Protein AF-A0A0C2MMX5-F1 (afdb_monomer)

Secondary structure (DSSP, 8-state):
----PPP------S-TT-HHHHHHHHHHTT--HHHHHHHHHHHHHHHHHHHHHTTT-SEEEESS--SS-EEEEEEEE-TTT-PEEEEEEEE-TT-HHHHHHHHHHHHHHS------TT----S-------

Organism: Thelohanellus kitauei (NCBI:txid669202)

Nearest PDB structures (foldseek):
  1xr0-assembly1_B  TM=3.121E-01  e=3.404E-01  Homo sapiens
  2o0y-assembly2_D  TM=3.333E-01  e=4.638E+00  Rhodococcus sp. (in: high G+C Gram-positive bacteria)

Foldseek 3Di:
DDDDDPPDPDDPDPDPPDPVVVVVVVVVVPDDPVNVVVVVVVLVVVVVVVVVVCVVDFKDWDPDDDPADKDWAFQEADPPPRHTDTIIMGGPPPCVVVVVVVSVVSCVVRPYPDDDPPDDDPDDDPPPPD

Solvent-accessible surface area (backbone atoms only — not comparable to full-atom values): 8467 Å² total; per-residue (Å²): 135,84,81,82,75,76,82,78,83,81,76,90,69,95,65,93,76,52,65,68,60,53,50,53,50,56,58,58,68,69,65,47,72,72,56,52,52,50,50,52,52,51,50,56,51,52,50,56,50,50,60,55,49,55,73,81,43,72,65,47,82,44,92,80,90,76,101,48,69,68,49,72,44,67,59,41,59,42,90,86,76,66,45,79,39,64,48,33,33,34,30,56,88,94,34,60,68,60,48,50,56,53,48,53,52,50,41,68,76,28,61,80,86,75,77,62,95,87,67,75,84,87,74,79,80,83,78,82,84,123

Sequence (130 aa):
MQKGKLPMMTFKLANKNDINLKLILAVGSTVTEAELDNVNRQRNRAMKIMDNIFKEVDIFLLLMYLEYHPLAINIGFDKSSNLPIALQMMSKWWSEDLLLSVAYQIEKMFPLTSTPNDYQRVLEPQTSSG

pLDDT: mean 76.37, std 15.21, range [32.81, 91.19]

InterPro domains:
  IPR036928 Amidase signature (AS) superfamily [G3DSA:3.90.1300.10] (8-127)
  IPR036928 Amidase signature (AS) superfamily [SSF75304] (21-116)

Mean predicted aligned error: 12.36 Å

Radius of gyration: 22.6 Å; Cα contacts (8 Å, |Δi|>4): 93; chains: 1; bounding box: 45×48×61 Å

Structure (mmCIF, N/CA/C/O backbone):
data_AF-A0A0C2MMX5-F1
#
_entry.id   AF-A0A0C2MMX5-F1
#
loop_
_atom_site.group_PDB
_atom_site.id
_atom_site.type_symbol
_atom_site.label_atom_id
_atom_site.label_alt_id
_atom_site.label_comp_id
_atom_site.label_asym_id
_atom_site.label_entity_id
_atom_site.label_seq_id
_atom_site.pdbx_PDB_ins_code
_atom_site.Cartn_x
_atom_site.Cartn_y
_atom_site.Cartn_z
_atom_site.occupancy
_atom_site.B_iso_or_equiv
_atom_site.auth_seq_id
_atom_site.auth_comp_id
_atom_site.auth_asym_id
_atom_site.auth_atom_id
_atom_site.pdbx_PDB_model_num
ATOM 1 N N . MET A 1 1 ? -18.435 11.710 41.854 1.00 39.25 1 MET A N 1
ATOM 2 C CA . MET A 1 1 ? -18.224 10.863 40.659 1.00 39.25 1 MET A CA 1
ATOM 3 C C . MET A 1 1 ? -16.733 10.811 40.375 1.00 39.25 1 MET A C 1
ATOM 5 O O . MET A 1 1 ? -16.145 11.844 40.081 1.00 39.25 1 MET A O 1
ATOM 9 N N . GLN A 1 2 ? -16.104 9.654 40.587 1.00 32.81 2 GLN A N 1
ATOM 10 C CA . GLN A 1 2 ? -14.674 9.455 40.339 1.00 32.81 2 GLN A CA 1
ATOM 11 C C . GLN A 1 2 ? -14.434 9.413 38.823 1.00 32.81 2 GLN A C 1
ATOM 13 O O . GLN A 1 2 ? -15.080 8.638 38.123 1.00 32.81 2 GLN A O 1
ATOM 18 N N . LYS A 1 3 ? -13.545 10.276 38.317 1.00 40.69 3 LYS A N 1
ATOM 19 C CA . LYS A 1 3 ? -13.097 10.264 36.918 1.00 40.69 3 LYS A CA 1
ATOM 20 C C . LYS A 1 3 ? -12.310 8.972 36.685 1.00 40.69 3 LYS A C 1
ATOM 22 O O . LYS A 1 3 ? -11.227 8.813 37.245 1.00 40.69 3 LYS A O 1
ATOM 27 N N . GLY A 1 4 ? -12.879 8.048 35.914 1.00 38.75 4 GLY A N 1
ATOM 28 C CA . GLY A 1 4 ? -12.202 6.828 35.491 1.00 38.75 4 GLY A CA 1
ATOM 29 C C . GLY A 1 4 ? -10.987 7.196 34.650 1.00 38.75 4 GLY A C 1
ATOM 30 O O . GLY A 1 4 ? -11.123 7.746 33.567 1.00 38.75 4 GLY A O 1
ATOM 31 N N . LYS A 1 5 ? -9.790 6.954 35.182 1.00 45.69 5 LYS A N 1
ATOM 32 C CA . LYS A 1 5 ? -8.533 7.089 34.449 1.00 45.69 5 LYS A CA 1
ATOM 33 C C . LYS A 1 5 ? -8.464 5.921 33.467 1.00 45.69 5 LYS A C 1
ATOM 35 O O . LYS A 1 5 ? -8.470 4.774 33.914 1.00 45.69 5 LYS A O 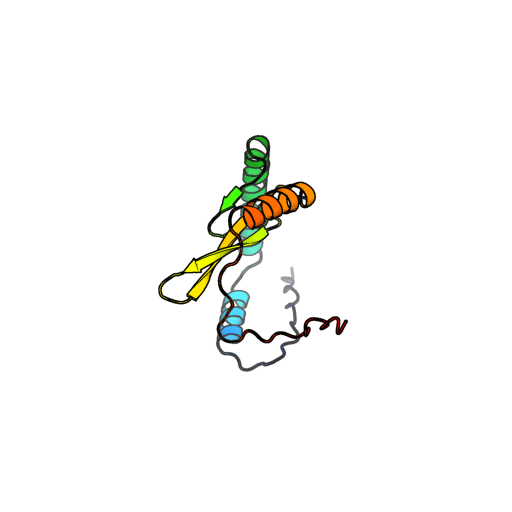1
ATOM 40 N N . LEU A 1 6 ? -8.423 6.202 32.164 1.00 50.38 6 LEU A N 1
ATOM 41 C CA . LEU A 1 6 ? -8.239 5.165 31.148 1.00 50.38 6 LEU A CA 1
ATOM 42 C C . LEU A 1 6 ? -7.016 4.301 31.482 1.00 50.38 6 LEU A C 1
ATOM 44 O O . LEU A 1 6 ? -5.979 4.842 31.892 1.00 50.38 6 LEU A O 1
ATOM 48 N N . PRO A 1 7 ? -7.108 2.971 31.311 1.00 42.62 7 PRO A N 1
ATOM 49 C CA . PRO A 1 7 ? -5.958 2.104 31.472 1.00 42.62 7 PRO A CA 1
ATOM 50 C C . PRO A 1 7 ? -4.909 2.490 30.428 1.00 42.62 7 PRO A C 1
ATOM 52 O O . PRO A 1 7 ? -5.130 2.399 29.222 1.00 42.62 7 PRO A O 1
ATOM 55 N N . MET A 1 8 ? -3.760 2.948 30.917 1.00 44.69 8 MET A N 1
ATOM 56 C CA . MET A 1 8 ? -2.577 3.199 30.106 1.00 44.69 8 MET A CA 1
ATOM 57 C C . MET A 1 8 ? -2.192 1.885 29.417 1.00 44.69 8 MET A C 1
ATOM 59 O O . MET A 1 8 ? -1.864 0.906 30.086 1.00 44.69 8 MET A O 1
ATOM 63 N N . MET A 1 9 ? -2.274 1.847 28.086 1.00 42.97 9 MET A N 1
ATOM 64 C CA . MET A 1 9 ? -1.869 0.687 27.297 1.00 42.97 9 MET A CA 1
ATOM 65 C C . MET A 1 9 ? -0.348 0.523 27.419 1.00 42.97 9 MET A C 1
ATOM 67 O O . MET A 1 9 ? 0.428 1.285 26.844 1.00 42.97 9 MET A O 1
ATOM 71 N N . THR A 1 10 ? 0.090 -0.439 28.231 1.00 41.16 10 THR A N 1
ATOM 72 C CA . THR A 1 10 ? 1.515 -0.683 28.476 1.00 41.16 10 THR A CA 1
ATOM 73 C C . THR A 1 10 ? 2.099 -1.517 27.338 1.00 41.16 10 THR A C 1
ATOM 75 O O . THR A 1 10 ? 2.011 -2.744 27.337 1.00 41.16 10 THR A O 1
ATOM 78 N N . PHE A 1 11 ? 2.719 -0.857 26.362 1.00 50.41 11 PHE A N 1
ATOM 79 C CA . PHE A 1 11 ? 3.497 -1.528 25.322 1.00 50.41 11 PHE A CA 1
ATOM 80 C C . PHE A 1 11 ? 4.791 -2.102 25.926 1.00 50.41 11 PHE A C 1
ATOM 82 O O . PHE A 1 11 ? 5.559 -1.385 26.572 1.00 50.41 11 PHE A O 1
ATOM 89 N N . LYS A 1 12 ? 5.057 -3.401 25.731 1.00 45.47 12 LYS A N 1
ATOM 90 C CA . LYS A 1 12 ? 6.370 -3.991 26.044 1.00 45.47 12 LYS A CA 1
ATOM 91 C C . LYS A 1 12 ? 7.366 -3.539 24.970 1.00 45.47 12 LYS A C 1
ATOM 93 O O . LYS A 1 12 ? 7.293 -3.993 23.836 1.00 45.47 12 LYS A O 1
ATOM 98 N N . LEU A 1 13 ? 8.259 -2.616 25.326 1.00 52.88 13 LEU A N 1
ATOM 99 C CA . LEU A 1 13 ? 9.210 -1.989 24.402 1.00 52.88 13 LEU A CA 1
ATOM 100 C C . LEU A 1 13 ? 10.562 -2.717 24.394 1.00 52.88 13 LEU A C 1
ATOM 102 O O . LEU A 1 13 ? 11.113 -3.008 25.455 1.00 52.88 13 LEU A O 1
ATOM 106 N N . ALA A 1 14 ? 11.109 -2.946 23.196 1.00 57.03 14 ALA A N 1
ATOM 107 C CA . ALA A 1 14 ? 12.405 -3.594 22.970 1.00 57.03 14 ALA A CA 1
ATOM 108 C C . ALA A 1 14 ? 13.618 -2.688 23.279 1.00 57.03 14 ALA A C 1
ATOM 110 O O . ALA A 1 14 ? 14.708 -3.194 23.526 1.00 57.03 14 ALA A O 1
ATOM 111 N N . ASN A 1 15 ? 13.445 -1.360 23.326 1.00 57.12 15 ASN A N 1
ATOM 112 C CA . ASN A 1 15 ? 14.476 -0.435 23.803 1.00 57.12 15 ASN A CA 1
ATOM 113 C C . ASN A 1 15 ? 13.843 0.842 24.378 1.00 57.12 15 ASN A C 1
ATOM 115 O O . ASN A 1 15 ? 13.193 1.613 23.679 1.00 57.12 15 ASN A O 1
ATOM 119 N N . LYS A 1 16 ? 14.020 1.062 25.682 1.00 58.03 16 LYS A N 1
ATOM 120 C CA . LYS A 1 16 ? 13.332 2.111 26.455 1.00 58.03 16 LYS A CA 1
ATOM 121 C C . LYS A 1 16 ? 13.943 3.516 26.277 1.00 58.03 16 LYS A C 1
ATOM 123 O O . LYS A 1 16 ? 13.427 4.477 26.845 1.00 58.03 16 LYS A O 1
ATOM 128 N N . ASN A 1 17 ? 15.044 3.639 25.526 1.00 65.50 17 ASN A N 1
ATOM 129 C CA . ASN A 1 17 ? 15.855 4.861 25.451 1.00 65.50 17 ASN A CA 1
ATOM 130 C C . ASN A 1 17 ? 15.792 5.642 24.135 1.00 65.50 17 ASN A C 1
ATOM 132 O O . ASN A 1 17 ? 16.396 6.711 24.072 1.00 65.50 17 ASN A O 1
ATOM 136 N N . ASP A 1 18 ? 15.040 5.184 23.137 1.00 80.75 18 ASP A N 1
ATOM 137 C CA . ASP A 1 18 ? 14.857 5.939 21.895 1.00 80.75 18 ASP A CA 1
ATOM 138 C C . ASP A 1 18 ? 14.118 7.268 22.159 1.00 80.75 18 ASP A C 1
ATOM 140 O O . ASP A 1 18 ? 13.051 7.305 22.781 1.00 80.75 18 ASP A O 1
ATOM 144 N N . ILE A 1 19 ? 14.714 8.374 21.707 1.00 82.75 19 ILE A N 1
ATOM 145 C CA . ILE A 1 19 ? 14.187 9.736 21.866 1.00 82.75 19 ILE A CA 1
ATOM 146 C C . ILE A 1 19 ? 12.863 9.893 21.109 1.00 82.75 19 ILE A C 1
ATOM 148 O O . ILE A 1 19 ? 11.944 10.537 21.621 1.00 82.75 19 ILE A O 1
ATOM 152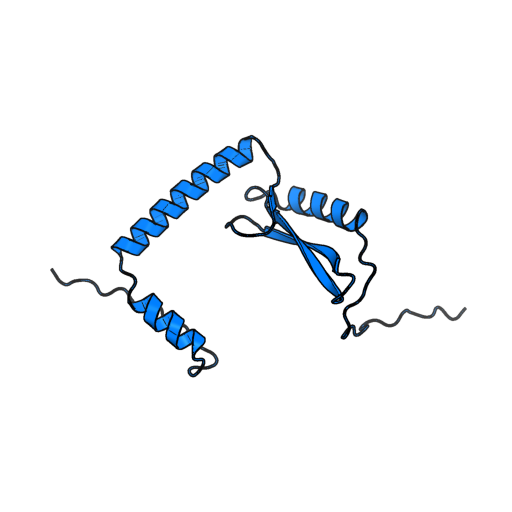 N N . ASN A 1 20 ? 12.722 9.252 19.946 1.00 80.75 20 ASN A N 1
ATOM 153 C CA . ASN A 1 20 ? 11.503 9.323 19.139 1.00 80.75 20 ASN A CA 1
ATOM 154 C C . ASN A 1 20 ? 10.316 8.707 19.884 1.00 80.75 20 ASN A C 1
ATOM 156 O O . ASN A 1 20 ? 9.230 9.283 19.932 1.00 80.75 20 ASN A O 1
ATOM 160 N N . LEU A 1 21 ? 10.544 7.571 20.549 1.00 78.06 21 LEU A N 1
ATOM 161 C CA . LEU A 1 21 ? 9.516 6.905 21.348 1.00 78.06 21 LEU A CA 1
ATOM 162 C C . LEU A 1 21 ? 9.103 7.750 22.554 1.00 78.06 21 LEU A C 1
ATOM 164 O O . LEU A 1 21 ? 7.918 7.832 22.870 1.00 78.06 21 LEU A O 1
ATOM 168 N N . LYS A 1 22 ? 10.056 8.422 23.209 1.00 80.69 22 LYS A N 1
ATOM 169 C CA . LYS A 1 22 ? 9.758 9.326 24.331 1.00 80.69 22 LYS A CA 1
ATOM 170 C C . LYS A 1 22 ? 8.901 10.512 23.892 1.00 80.69 22 LYS A C 1
ATOM 172 O O . LYS A 1 22 ? 7.962 10.862 24.602 1.00 80.69 22 LYS A O 1
ATOM 177 N N . LEU A 1 23 ? 9.187 11.091 22.725 1.00 82.38 23 LEU A N 1
ATOM 178 C CA . LEU A 1 23 ? 8.399 12.188 22.166 1.00 82.38 23 LEU A CA 1
ATOM 179 C C . LEU A 1 23 ? 6.970 11.743 21.829 1.00 82.38 23 LEU A C 1
ATOM 181 O O . LEU A 1 23 ? 6.015 12.397 22.242 1.00 82.38 23 LEU A O 1
ATOM 185 N N . ILE A 1 24 ? 6.816 10.604 21.145 1.00 85.19 24 ILE A N 1
ATOM 186 C CA . ILE A 1 24 ? 5.498 10.058 20.785 1.00 85.19 24 ILE A CA 1
ATOM 187 C C . ILE A 1 24 ? 4.675 9.748 22.037 1.00 85.19 24 ILE A C 1
ATOM 189 O O . ILE A 1 24 ? 3.493 10.073 22.085 1.00 85.19 24 ILE A O 1
ATOM 193 N N . LEU A 1 25 ? 5.286 9.171 23.075 1.00 83.12 25 LEU A N 1
ATOM 194 C CA . LEU A 1 25 ? 4.598 8.896 24.338 1.00 83.12 25 LEU A CA 1
ATOM 195 C C . LEU A 1 25 ? 4.205 10.179 25.077 1.00 83.12 25 LEU A C 1
ATOM 197 O O . LEU A 1 25 ? 3.111 10.242 25.637 1.00 83.12 25 LEU A O 1
ATOM 201 N N . ALA A 1 26 ? 5.062 11.202 25.065 1.00 85.44 26 ALA A N 1
ATOM 202 C CA . ALA A 1 26 ? 4.757 12.488 25.682 1.00 85.44 26 ALA A CA 1
ATOM 203 C C . ALA A 1 26 ? 3.561 13.161 24.993 1.00 85.44 26 ALA A C 1
ATOM 205 O O . ALA A 1 26 ? 2.615 13.553 25.673 1.00 85.44 26 ALA A O 1
ATOM 206 N N . VAL A 1 27 ? 3.549 13.204 23.658 1.00 86.25 27 VAL A N 1
ATOM 207 C CA . VAL A 1 27 ? 2.426 13.747 22.874 1.00 86.25 27 VAL A CA 1
ATOM 208 C C . VAL A 1 27 ? 1.172 12.877 23.014 1.00 86.25 27 VAL A C 1
ATOM 210 O O . VAL A 1 27 ? 0.078 13.389 23.213 1.00 86.25 27 VAL A O 1
ATOM 213 N N . GLY A 1 28 ? 1.303 11.551 22.990 1.00 82.81 28 GLY A N 1
ATOM 214 C CA . GLY A 1 28 ? 0.170 10.641 23.178 1.00 82.81 28 GLY A CA 1
ATOM 215 C C . GLY A 1 28 ? -0.483 10.782 24.556 1.00 82.81 28 GLY A C 1
ATOM 216 O O . GLY A 1 28 ? -1.692 10.615 24.684 1.00 82.81 28 GLY A O 1
ATOM 217 N N . SER A 1 29 ? 0.292 11.149 25.582 1.00 84.00 29 SER A N 1
ATOM 218 C CA . SER A 1 29 ? -0.219 11.342 26.943 1.00 84.00 29 SER A CA 1
ATOM 219 C C . SER A 1 29 ? -1.074 12.602 27.121 1.00 84.00 29 SER A C 1
ATOM 221 O O . SER A 1 29 ? -1.801 12.696 28.110 1.00 84.00 29 SER A O 1
ATOM 223 N N . THR A 1 30 ? -1.015 13.552 26.180 1.00 88.00 30 THR A N 1
ATOM 224 C CA . THR A 1 30 ? -1.847 14.764 26.211 1.00 88.00 30 THR A CA 1
ATOM 225 C C . THR A 1 30 ? -3.208 14.571 25.549 1.00 88.00 30 THR A C 1
ATOM 227 O O . THR A 1 30 ? -4.065 15.436 25.695 1.00 88.00 30 THR A O 1
ATOM 230 N N . VAL A 1 31 ? -3.416 13.462 24.830 1.00 87.38 31 VAL A N 1
ATOM 231 C CA . VAL A 1 31 ? -4.665 13.188 24.110 1.00 87.38 31 VAL A CA 1
ATOM 232 C C . VAL A 1 31 ? -5.782 12.866 25.099 1.00 87.38 31 VAL A C 1
ATOM 234 O O . VAL A 1 31 ? -5.675 11.954 25.921 1.00 87.38 31 VAL A O 1
ATOM 237 N N . THR A 1 32 ? -6.877 13.612 25.002 1.00 88.88 32 THR A N 1
ATOM 238 C CA . THR A 1 32 ? -8.066 13.433 25.841 1.00 88.88 32 THR A CA 1
ATOM 239 C C . THR A 1 32 ? -9.097 12.499 25.197 1.00 88.88 32 THR A C 1
ATOM 241 O O . THR A 1 32 ? -9.136 12.319 23.981 1.00 88.88 32 THR A O 1
ATOM 244 N N . GLU A 1 33 ? -9.999 11.935 26.008 1.00 86.38 33 GLU A N 1
ATOM 245 C CA . GLU A 1 33 ? -11.125 11.111 25.525 1.00 86.38 33 GLU A CA 1
ATOM 246 C C . GLU A 1 33 ? -12.012 11.851 24.513 1.00 86.38 33 GLU A C 1
ATOM 248 O O . GLU A 1 33 ? -12.415 11.285 23.501 1.00 86.38 33 GLU A O 1
ATOM 253 N N . ALA A 1 34 ? -12.277 13.139 24.748 1.00 86.94 34 ALA A N 1
ATOM 254 C CA . ALA A 1 34 ? -13.107 13.947 23.859 1.00 86.94 34 ALA A CA 1
ATOM 255 C C . ALA A 1 34 ? -12.452 14.169 22.483 1.00 86.94 34 ALA A C 1
ATOM 257 O O . ALA A 1 34 ? -13.141 14.206 21.459 1.00 86.94 34 ALA A O 1
ATOM 258 N N . GLU A 1 35 ? -11.124 14.306 22.441 1.00 85.50 35 GLU A N 1
ATOM 259 C CA . GLU A 1 35 ? -10.364 14.389 21.191 1.00 85.50 35 GLU A CA 1
ATOM 260 C C . GLU A 1 35 ? -10.360 13.048 20.461 1.00 85.50 35 GLU A C 1
ATOM 262 O O . GLU A 1 35 ? -10.576 13.020 19.249 1.00 85.50 35 GLU A O 1
ATOM 267 N N . LEU A 1 36 ? -10.215 11.939 21.191 1.00 84.88 36 LEU A N 1
ATOM 268 C CA . LEU A 1 36 ? -10.302 10.599 20.616 1.00 84.88 36 LEU A CA 1
ATOM 269 C C . LEU A 1 36 ? -11.674 10.345 19.969 1.00 84.88 36 LEU A C 1
ATOM 271 O O . LEU A 1 36 ? -11.751 9.854 18.841 1.00 84.88 36 LEU A O 1
ATOM 275 N N . ASP A 1 37 ? -12.761 10.751 20.624 1.00 89.62 37 ASP A N 1
ATOM 276 C CA . ASP A 1 37 ? -14.114 10.671 20.063 1.00 89.62 37 ASP A CA 1
ATOM 277 C C . ASP A 1 37 ? -14.281 11.536 18.808 1.00 89.62 37 ASP A C 1
ATOM 279 O O . ASP A 1 37 ? -14.930 11.127 17.838 1.00 89.62 37 ASP A O 1
ATOM 283 N N . ASN A 1 38 ? -13.685 12.732 18.788 1.00 89.31 38 ASN A N 1
ATOM 284 C CA . ASN A 1 38 ? -13.677 13.587 17.602 1.00 89.31 38 ASN A CA 1
ATOM 285 C C . ASN A 1 38 ? -12.939 12.932 16.432 1.00 89.31 38 ASN A C 1
ATOM 287 O O . ASN A 1 38 ? -13.472 12.920 15.320 1.00 89.31 38 ASN A O 1
ATOM 291 N N . VAL A 1 39 ? -11.769 12.343 16.683 1.00 86.19 39 VAL A N 1
ATOM 292 C CA . VAL A 1 39 ? -10.986 11.617 15.674 1.00 86.19 39 VAL A CA 1
ATOM 293 C C . VAL A 1 39 ? -11.772 10.420 15.140 1.00 86.19 39 VAL A C 1
ATOM 295 O O . VAL A 1 39 ? -11.897 10.256 13.928 1.00 86.19 39 VAL A O 1
ATOM 298 N N . ASN A 1 40 ? -12.412 9.637 16.012 1.00 84.75 40 ASN A N 1
ATOM 299 C CA . ASN A 1 40 ? -13.251 8.511 15.593 1.00 84.75 40 ASN A CA 1
ATOM 300 C C . ASN A 1 40 ? -14.451 8.961 14.748 1.00 84.75 40 ASN A C 1
ATOM 302 O O . ASN A 1 40 ? -14.790 8.328 13.743 1.00 84.75 40 ASN A O 1
ATOM 306 N N . ARG A 1 41 ? -15.082 10.089 15.101 1.00 89.75 41 ARG A N 1
ATOM 307 C CA . ARG A 1 41 ? -16.140 10.692 14.276 1.00 89.75 41 ARG A CA 1
ATOM 308 C C . ARG A 1 41 ? -15.620 11.131 12.909 1.00 89.75 41 ARG A C 1
ATOM 310 O O . ARG A 1 41 ? -16.311 10.904 11.916 1.00 89.75 41 ARG A O 1
ATOM 317 N N . GLN A 1 42 ? -14.437 11.742 12.844 1.00 87.31 42 GLN A N 1
ATOM 318 C CA . GLN A 1 42 ? -13.800 12.129 11.582 1.00 87.31 42 GLN A CA 1
ATOM 319 C C . GLN A 1 42 ? -13.486 10.904 10.720 1.00 87.31 42 GLN A C 1
ATOM 321 O O . GLN A 1 42 ? -13.880 10.880 9.553 1.00 87.31 42 GLN A O 1
ATOM 326 N N . ARG A 1 43 ? -12.904 9.852 11.307 1.00 83.81 43 ARG A N 1
ATOM 327 C CA . ARG A 1 43 ? -12.651 8.572 10.631 1.00 83.81 43 ARG A CA 1
ATOM 328 C C . ARG A 1 43 ? -13.931 8.000 10.027 1.00 83.81 43 ARG A C 1
ATOM 330 O O . ARG A 1 43 ? -13.977 7.701 8.840 1.00 83.81 43 ARG A O 1
ATOM 337 N N . ASN A 1 44 ? -15.009 7.923 10.806 1.00 85.69 44 ASN A N 1
ATOM 338 C CA . ASN A 1 44 ? -16.283 7.378 10.328 1.00 85.69 44 ASN A CA 1
ATOM 339 C C . ASN A 1 44 ? -16.887 8.196 9.173 1.00 85.69 44 ASN A C 1
ATOM 341 O O . ASN A 1 44 ? -17.542 7.633 8.297 1.00 85.69 44 ASN A O 1
ATOM 345 N N . ARG A 1 45 ? -16.690 9.521 9.152 1.00 87.94 45 ARG A N 1
ATOM 346 C CA . ARG A 1 45 ? -17.112 10.369 8.024 1.00 87.94 45 ARG A CA 1
ATOM 347 C C . ARG A 1 45 ? -16.273 10.098 6.779 1.00 87.94 45 ARG A C 1
ATOM 349 O O . ARG A 1 45 ? -16.850 9.933 5.710 1.00 87.94 45 ARG A O 1
ATOM 356 N N . ALA A 1 46 ? -14.952 10.015 6.927 1.00 85.50 46 ALA A N 1
ATOM 35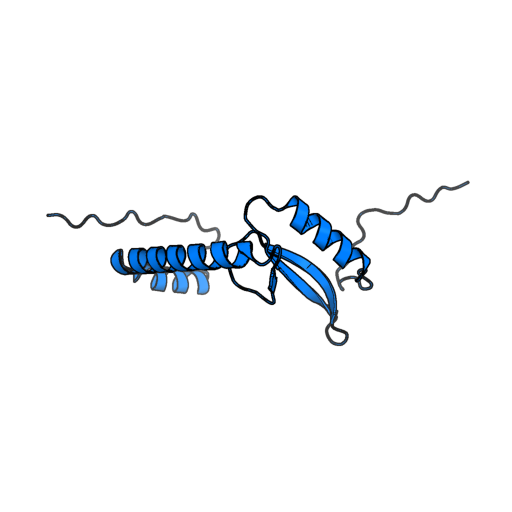7 C CA . ALA A 1 46 ? -14.047 9.696 5.827 1.00 85.50 46 ALA A CA 1
ATOM 358 C C . ALA A 1 46 ? -14.378 8.330 5.209 1.00 85.50 46 ALA A C 1
ATOM 360 O O . ALA A 1 46 ? -14.491 8.224 3.992 1.00 85.50 46 ALA A O 1
ATOM 361 N N . MET A 1 47 ? -14.660 7.319 6.037 1.00 84.06 47 MET A N 1
ATOM 362 C CA . MET A 1 47 ? -15.063 5.992 5.560 1.00 84.06 47 MET A CA 1
ATOM 363 C C . MET A 1 47 ? -16.339 6.033 4.720 1.00 84.06 47 MET A C 1
ATOM 365 O O . MET A 1 47 ? -16.363 5.469 3.633 1.00 84.06 47 MET A O 1
ATOM 369 N N . LYS A 1 48 ? -17.366 6.775 5.154 1.00 87.06 48 LYS A N 1
ATOM 370 C CA . LYS A 1 48 ? -18.602 6.945 4.369 1.00 87.06 48 LYS A CA 1
ATOM 371 C C . LYS A 1 48 ? -18.367 7.628 3.022 1.00 87.06 48 LYS A C 1
ATOM 373 O O . LYS A 1 48 ? -19.056 7.320 2.055 1.00 87.06 48 LYS A O 1
ATOM 378 N N . ILE A 1 49 ? -17.440 8.584 2.968 1.00 86.94 49 ILE A N 1
ATOM 379 C CA . ILE A 1 49 ? -17.062 9.248 1.716 1.00 86.94 49 ILE A CA 1
ATOM 380 C C . ILE A 1 49 ? -16.379 8.238 0.795 1.00 86.94 49 ILE A C 1
ATOM 382 O O . ILE A 1 49 ? -16.774 8.110 -0.358 1.00 86.94 49 ILE A O 1
ATOM 386 N N . MET A 1 50 ? -15.419 7.476 1.316 1.00 82.44 50 MET A N 1
ATOM 387 C CA . MET A 1 50 ? -14.708 6.456 0.546 1.00 82.44 50 MET A CA 1
ATOM 388 C C . MET A 1 50 ? -15.644 5.361 0.023 1.00 82.44 50 MET A C 1
ATOM 390 O O . MET A 1 50 ? -15.564 5.020 -1.153 1.00 82.44 50 MET A O 1
ATOM 394 N N . ASP A 1 51 ? -16.598 4.893 0.833 1.00 85.75 51 ASP A N 1
ATOM 395 C CA . ASP A 1 51 ? -17.636 3.946 0.399 1.00 85.75 51 ASP A CA 1
ATOM 396 C C . ASP A 1 51 ? -18.475 4.483 -0.766 1.00 85.75 51 ASP A C 1
ATOM 398 O O . ASP A 1 51 ? -18.933 3.709 -1.605 1.00 85.75 51 ASP A O 1
ATOM 402 N N . ASN A 1 52 ? -18.712 5.797 -0.820 1.00 87.00 52 ASN A N 1
ATOM 403 C CA . ASN A 1 52 ? -19.411 6.409 -1.945 1.00 87.00 52 ASN A CA 1
ATOM 404 C C . ASN A 1 52 ? -18.532 6.474 -3.190 1.00 87.00 52 ASN A C 1
ATOM 406 O O . ASN A 1 52 ? -19.034 6.199 -4.272 1.00 87.00 52 ASN A O 1
ATOM 410 N N . ILE A 1 53 ? -17.242 6.785 -3.050 1.00 86.38 53 ILE A N 1
ATOM 411 C CA . ILE A 1 53 ? -16.340 6.834 -4.204 1.00 86.38 53 ILE A CA 1
ATOM 412 C C . ILE A 1 53 ? -16.162 5.433 -4.806 1.00 86.38 53 ILE A C 1
ATOM 414 O O . ILE A 1 53 ? -16.248 5.275 -6.019 1.00 86.38 53 ILE A O 1
ATOM 418 N N . PHE A 1 54 ? -16.053 4.393 -3.975 1.00 85.19 54 PHE A N 1
ATOM 419 C CA . PHE A 1 54 ? -15.998 2.999 -4.437 1.00 85.19 54 PHE A CA 1
ATOM 420 C C . PHE A 1 54 ? -17.302 2.478 -5.074 1.00 85.19 54 PHE A C 1
ATOM 422 O O . PHE A 1 54 ? -17.380 1.310 -5.451 1.00 85.19 54 PHE A O 1
ATOM 429 N N . LYS A 1 55 ? -18.359 3.297 -5.177 1.00 87.25 55 LYS A N 1
ATOM 430 C CA . LYS A 1 55 ? -19.512 2.990 -6.044 1.00 87.25 55 LYS A CA 1
ATOM 431 C C . LYS A 1 55 ? -19.268 3.396 -7.496 1.00 87.25 55 LYS A C 1
ATOM 433 O O . LYS A 1 55 ? -19.958 2.889 -8.371 1.00 87.25 55 LYS A O 1
ATOM 438 N N . GLU A 1 56 ? -18.347 4.325 -7.730 1.00 88.75 56 GLU A N 1
ATOM 439 C CA . GLU A 1 56 ? -18.035 4.875 -9.051 1.00 88.75 56 GLU A CA 1
ATOM 440 C C . GLU A 1 56 ? -16.723 4.318 -9.613 1.00 88.75 56 GLU A C 1
ATOM 442 O O . GLU A 1 56 ? -16.600 4.172 -10.827 1.00 88.75 56 GLU A O 1
ATOM 447 N N . VAL A 1 57 ? -15.755 3.994 -8.747 1.00 85.62 57 VAL A N 1
ATOM 448 C CA . VAL A 1 57 ? -14.448 3.444 -9.136 1.00 85.62 57 VAL A CA 1
ATOM 449 C C . VAL A 1 57 ? -14.138 2.148 -8.395 1.00 85.62 57 VAL A C 1
ATOM 451 O O . VAL A 1 57 ? -14.445 2.012 -7.214 1.00 85.62 57 VAL A O 1
ATOM 454 N N . ASP A 1 58 ? -13.466 1.217 -9.070 1.00 80.19 58 ASP A N 1
ATOM 455 C CA . ASP A 1 58 ? -13.085 -0.068 -8.473 1.00 80.19 58 ASP A CA 1
ATOM 456 C C . ASP A 1 58 ? -11.723 -0.015 -7.757 1.00 80.19 58 ASP A C 1
ATOM 458 O O . ASP A 1 58 ? -11.508 -0.697 -6.750 1.00 80.19 58 ASP A O 1
ATOM 462 N N . ILE A 1 59 ? -10.792 0.808 -8.260 1.00 78.69 59 ILE A N 1
ATOM 463 C CA . ILE A 1 59 ? -9.416 0.928 -7.756 1.00 78.69 59 ILE A CA 1
ATOM 464 C C . ILE A 1 59 ? -8.969 2.390 -7.770 1.00 78.69 59 ILE A C 1
ATOM 466 O O . ILE A 1 59 ? -9.163 3.109 -8.750 1.00 78.69 59 ILE A O 1
ATOM 470 N N . PHE A 1 60 ? -8.285 2.800 -6.705 1.00 79.44 60 PHE A N 1
ATOM 471 C CA . PHE A 1 60 ? -7.502 4.028 -6.677 1.00 79.44 60 PHE A CA 1
ATOM 472 C C . PHE A 1 60 ? -6.036 3.751 -6.982 1.00 79.44 60 PHE A C 1
ATOM 474 O O . PHE A 1 60 ? -5.431 2.857 -6.391 1.00 79.44 60 PHE A O 1
ATOM 481 N N . LEU A 1 61 ? -5.450 4.589 -7.833 1.00 76.00 61 LEU A N 1
ATOM 482 C CA . LEU A 1 61 ? -4.006 4.697 -8.007 1.00 76.00 61 LEU A CA 1
ATOM 483 C C . LEU A 1 61 ? -3.547 5.949 -7.265 1.00 76.00 61 LEU A C 1
ATOM 485 O O . LEU A 1 61 ? -3.965 7.058 -7.600 1.00 76.00 61 LEU A O 1
ATOM 489 N N . LEU A 1 62 ? -2.739 5.777 -6.223 1.00 69.25 62 LEU A N 1
ATOM 490 C CA . LEU A 1 62 ? -2.350 6.860 -5.326 1.00 69.25 62 LEU A CA 1
ATOM 491 C C . LEU A 1 62 ? -0.837 6.921 -5.136 1.00 69.25 62 LEU A C 1
ATOM 493 O O . LEU A 1 62 ? -0.135 5.913 -5.098 1.00 69.25 62 LEU A O 1
ATOM 497 N N . LEU A 1 63 ? -0.369 8.147 -4.904 1.00 54.81 63 LEU A N 1
ATOM 498 C CA . LEU A 1 63 ? 0.867 8.437 -4.187 1.00 54.81 63 LEU A CA 1
ATOM 499 C C . LEU A 1 63 ? 0.481 8.807 -2.737 1.00 54.81 63 LEU A C 1
ATOM 501 O O . LEU A 1 63 ? 0.421 9.971 -2.372 1.00 54.81 63 LEU A O 1
ATOM 505 N N . MET A 1 64 ? 0.152 7.768 -1.965 1.00 50.69 64 MET A N 1
ATOM 506 C CA . MET A 1 64 ? -0.041 7.649 -0.506 1.00 50.69 64 MET A CA 1
ATOM 507 C C . MET A 1 64 ? -1.072 8.491 0.294 1.00 50.69 64 MET A C 1
ATOM 509 O O . MET A 1 64 ? -1.131 9.713 0.210 1.00 50.69 64 MET A O 1
ATOM 513 N N . TYR A 1 65 ? -1.743 7.736 1.194 1.00 44.41 65 TYR A N 1
ATOM 514 C CA . TYR A 1 65 ? -2.434 8.005 2.483 1.00 44.41 65 TYR A CA 1
ATOM 515 C C . TYR A 1 65 ? -3.948 7.734 2.466 1.00 44.41 65 TYR A C 1
ATOM 517 O O . TYR A 1 65 ? -4.680 8.612 2.041 1.00 44.41 65 TYR A O 1
ATOM 525 N N . LEU A 1 66 ? -4.403 6.559 2.957 1.00 44.66 66 LEU A N 1
ATOM 526 C CA . LEU A 1 66 ? -5.744 6.255 3.529 1.00 44.66 66 LEU A CA 1
ATOM 527 C C . LEU A 1 66 ? -5.876 4.757 3.946 1.00 44.66 66 LEU A C 1
ATOM 529 O O . LEU A 1 66 ? -5.169 3.902 3.419 1.00 44.66 66 LEU A O 1
ATOM 533 N N . GLU A 1 67 ? -6.766 4.446 4.906 1.00 52.50 67 GLU A N 1
ATOM 534 C CA . GLU A 1 67 ? -7.002 3.110 5.522 1.00 52.50 67 GLU A CA 1
ATOM 535 C C . GLU A 1 67 ? -7.906 2.178 4.675 1.00 52.50 67 GLU A C 1
ATOM 537 O O . GLU A 1 67 ? -9.008 1.810 5.080 1.00 52.50 67 GLU A O 1
ATOM 542 N N . TYR A 1 68 ? -7.442 1.768 3.498 1.00 58.44 68 TYR A N 1
ATOM 543 C CA . TYR A 1 68 ? -7.995 0.638 2.728 1.00 58.44 68 TYR A CA 1
ATOM 544 C C . TYR A 1 68 ? -6.863 -0.323 2.385 1.00 58.44 68 TYR A C 1
ATOM 546 O O . TYR A 1 68 ? -5.722 0.127 2.407 1.00 58.44 68 TYR A O 1
ATOM 554 N N . HIS A 1 69 ? -7.152 -1.602 2.086 1.00 59.00 69 HIS A N 1
ATOM 555 C CA . HIS A 1 69 ? -6.142 -2.623 1.754 1.00 59.00 69 HIS A CA 1
ATOM 556 C C . HIS A 1 69 ? -5.170 -2.095 0.688 1.00 59.00 69 HIS A C 1
ATOM 558 O O . HIS A 1 69 ? -5.522 -2.065 -0.495 1.00 59.00 69 HIS A O 1
ATOM 564 N N . PRO A 1 70 ? -3.969 -1.634 1.086 1.00 74.69 70 PRO A N 1
ATOM 565 C CA . PRO A 1 70 ? -3.086 -0.954 0.172 1.00 74.69 70 PRO A CA 1
ATOM 566 C C . PRO A 1 70 ? -2.068 -1.956 -0.345 1.00 74.69 70 PRO A C 1
ATOM 568 O O . PRO A 1 70 ? -1.358 -2.596 0.431 1.00 74.69 70 PRO A O 1
ATOM 571 N N . LEU A 1 71 ? -1.963 -2.058 -1.661 1.00 80.69 71 LEU A N 1
ATOM 572 C CA . LEU A 1 71 ? -0.903 -2.814 -2.303 1.00 80.69 71 LEU A CA 1
ATOM 573 C C . LEU A 1 71 ? 0.057 -1.831 -2.960 1.00 80.69 71 LEU A C 1
ATOM 575 O O . LEU A 1 71 ? -0.339 -1.068 -3.836 1.00 80.69 71 LEU A O 1
ATOM 579 N N . ALA A 1 72 ? 1.312 -1.838 -2.526 1.00 83.75 72 ALA A N 1
ATOM 580 C CA . ALA A 1 72 ? 2.377 -1.106 -3.193 1.00 83.75 72 ALA A CA 1
ATOM 581 C C . ALA A 1 72 ? 3.147 -2.072 -4.097 1.00 83.75 72 ALA A C 1
ATOM 583 O O . ALA A 1 72 ? 3.718 -3.046 -3.608 1.00 83.75 72 ALA A O 1
ATOM 584 N N . ILE A 1 73 ? 3.157 -1.798 -5.399 1.00 85.62 73 ILE A N 1
ATOM 585 C CA . ILE A 1 73 ? 3.927 -2.556 -6.388 1.00 85.62 73 ILE A CA 1
ATOM 586 C C . ILE A 1 73 ? 5.074 -1.714 -6.925 1.00 85.62 73 ILE A C 1
ATOM 588 O O . ILE A 1 73 ? 4.920 -0.515 -7.149 1.00 85.62 73 ILE A O 1
ATOM 592 N N . ASN A 1 74 ? 6.228 -2.332 -7.146 1.00 83.31 74 ASN A N 1
ATOM 593 C CA . ASN A 1 74 ? 7.361 -1.643 -7.751 1.00 83.31 74 ASN A CA 1
ATOM 594 C C . ASN A 1 74 ? 7.138 -1.516 -9.259 1.00 83.31 74 ASN A C 1
ATOM 596 O O . ASN A 1 74 ? 6.936 -2.515 -9.942 1.00 83.31 74 ASN A O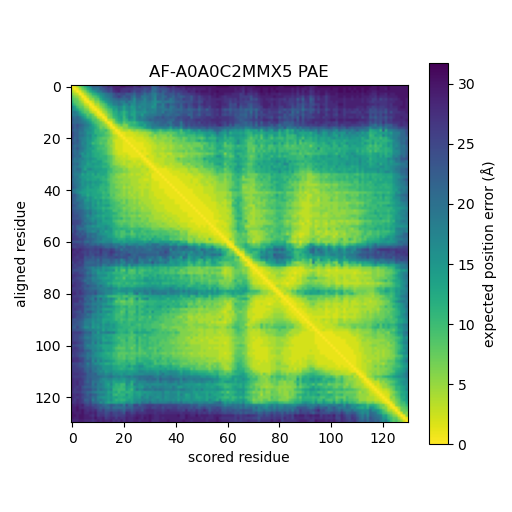 1
ATOM 600 N N . ILE A 1 75 ? 7.202 -0.288 -9.769 1.00 83.88 75 ILE A N 1
ATOM 601 C CA . ILE A 1 75 ? 7.017 0.023 -11.196 1.00 83.88 75 ILE A CA 1
ATOM 602 C C . ILE A 1 75 ? 8.333 0.371 -11.897 1.00 83.88 75 ILE A C 1
ATOM 604 O O . ILE A 1 75 ? 8.367 0.581 -13.107 1.00 83.88 75 ILE A O 1
ATOM 608 N N . GLY A 1 76 ? 9.429 0.455 -11.146 1.00 82.38 76 GLY A N 1
ATOM 609 C CA . GLY A 1 76 ? 10.748 0.704 -11.702 1.00 82.38 76 GLY A CA 1
ATOM 610 C C . GLY A 1 76 ? 11.703 1.298 -10.686 1.00 82.38 76 GLY A C 1
ATOM 611 O O . GLY A 1 76 ? 11.446 1.301 -9.484 1.00 82.38 76 GLY A O 1
ATOM 612 N N . PHE A 1 77 ? 12.811 1.812 -11.199 1.00 83.56 77 PHE A N 1
ATOM 613 C CA . PHE A 1 77 ? 13.848 2.459 -10.414 1.00 83.56 77 PHE A CA 1
ATOM 614 C C . PHE A 1 77 ? 14.129 3.838 -10.988 1.00 83.56 77 PHE A C 1
ATOM 616 O O . PHE A 1 77 ? 14.055 4.049 -12.204 1.00 83.56 77 PHE A O 1
ATOM 623 N N . ASP A 1 78 ? 14.465 4.774 -10.111 1.00 83.12 78 ASP A N 1
ATOM 624 C CA . ASP A 1 78 ? 14.969 6.064 -10.547 1.00 83.12 78 ASP A CA 1
ATOM 625 C C . ASP A 1 78 ? 16.334 5.906 -11.237 1.00 83.12 78 ASP A C 1
ATOM 627 O O . ASP A 1 78 ? 17.217 5.188 -10.764 1.00 83.12 78 ASP A O 1
ATOM 631 N N . LYS A 1 79 ? 16.523 6.625 -12.347 1.00 80.38 79 LYS A N 1
ATOM 632 C CA . LYS A 1 79 ? 17.737 6.545 -13.172 1.00 80.38 79 LYS A CA 1
ATOM 633 C C . LYS A 1 79 ? 18.970 7.109 -12.468 1.00 80.38 79 LYS A C 1
ATOM 635 O O . LYS A 1 79 ? 20.079 6.717 -12.810 1.00 80.38 79 LYS A O 1
ATOM 640 N N . SER A 1 80 ? 18.786 8.055 -11.544 1.00 81.75 80 SER A N 1
ATOM 641 C CA . SER A 1 80 ? 19.898 8.769 -10.907 1.00 81.75 80 SER A CA 1
ATOM 642 C C . SER A 1 80 ? 20.363 8.119 -9.604 1.00 81.75 80 SER A C 1
ATOM 644 O O . SER A 1 80 ? 21.562 8.017 -9.356 1.00 81.75 80 SER A O 1
ATOM 646 N N . SER A 1 81 ? 19.416 7.656 -8.790 1.00 78.75 81 SER A N 1
ATOM 647 C CA . SER A 1 81 ? 19.667 7.152 -7.436 1.00 78.75 81 SER A CA 1
ATOM 648 C C . SER A 1 81 ? 19.526 5.634 -7.301 1.00 78.75 81 SER A C 1
ATOM 650 O O . SER A 1 81 ? 19.866 5.088 -6.254 1.00 78.75 81 SER A O 1
ATOM 652 N N . ASN A 1 82 ? 19.029 4.948 -8.340 1.00 81.31 82 ASN A N 1
ATOM 653 C CA . ASN A 1 82 ? 18.660 3.527 -8.311 1.00 81.31 82 ASN A CA 1
ATOM 654 C C . ASN A 1 82 ? 17.709 3.178 -7.146 1.00 81.31 82 ASN A C 1
ATOM 656 O O . ASN A 1 82 ? 17.717 2.059 -6.635 1.00 81.31 82 ASN A O 1
ATOM 660 N N . LEU A 1 83 ? 16.895 4.140 -6.698 1.00 82.69 83 LEU A N 1
ATOM 661 C CA . LEU A 1 83 ? 15.881 3.913 -5.673 1.00 82.69 83 LEU A CA 1
ATOM 662 C C . LEU A 1 83 ? 14.612 3.329 -6.306 1.00 82.69 83 LEU A C 1
ATOM 664 O O . LEU A 1 83 ? 14.209 3.790 -7.380 1.00 82.69 83 LEU A O 1
ATOM 668 N N . PRO A 1 84 ? 13.970 2.334 -5.667 1.00 82.50 84 PRO A N 1
ATOM 669 C CA . PRO A 1 84 ? 12.743 1.749 -6.182 1.00 82.50 84 PRO A CA 1
ATOM 670 C C . PRO A 1 84 ? 11.603 2.767 -6.126 1.00 82.50 84 PRO A C 1
ATOM 672 O O . PRO A 1 84 ? 11.376 3.429 -5.112 1.00 82.50 84 PRO A O 1
ATOM 675 N N . ILE A 1 85 ? 10.874 2.867 -7.231 1.00 83.00 85 ILE A N 1
ATOM 676 C CA . ILE A 1 85 ? 9.650 3.648 -7.350 1.00 83.00 85 ILE A CA 1
ATOM 677 C C . ILE A 1 85 ? 8.484 2.671 -7.257 1.00 83.00 85 ILE A C 1
ATOM 679 O O . ILE A 1 85 ? 8.360 1.753 -8.073 1.00 83.00 85 ILE A O 1
ATOM 683 N N . ALA A 1 86 ? 7.621 2.895 -6.270 1.00 83.19 86 ALA A N 1
ATOM 684 C CA . ALA A 1 86 ? 6.431 2.093 -6.049 1.00 83.19 86 ALA A CA 1
ATOM 685 C C . ALA A 1 86 ? 5.159 2.871 -6.402 1.00 83.19 86 ALA A C 1
ATOM 687 O O . ALA A 1 86 ? 5.043 4.068 -6.135 1.00 83.19 86 ALA A O 1
ATOM 688 N N . LEU A 1 87 ? 4.194 2.163 -6.977 1.00 84.25 87 LEU A N 1
ATOM 689 C CA . LEU A 1 87 ? 2.827 2.612 -7.174 1.00 84.25 87 LEU A CA 1
ATOM 690 C C . LEU A 1 87 ? 1.958 1.987 -6.088 1.00 84.25 87 LEU A C 1
ATOM 692 O O . LEU A 1 87 ? 1.907 0.762 -5.967 1.00 84.25 87 LEU A O 1
ATOM 696 N N . GLN A 1 88 ? 1.269 2.818 -5.310 1.00 84.69 88 GLN A N 1
ATOM 697 C CA . GLN A 1 88 ? 0.305 2.337 -4.333 1.00 84.69 88 GLN A CA 1
ATOM 698 C C . GLN A 1 88 ? -1.083 2.276 -4.959 1.00 84.69 88 GLN A C 1
ATOM 700 O O . GLN A 1 88 ? -1.560 3.224 -5.582 1.00 84.69 88 GLN A O 1
ATOM 705 N N . MET A 1 89 ? -1.744 1.153 -4.745 1.00 85.69 89 MET A N 1
ATOM 706 C CA . MET A 1 89 ? -3.101 0.902 -5.179 1.00 85.69 89 MET A CA 1
ATOM 707 C C . MET A 1 89 ? -3.970 0.595 -3.972 1.00 85.69 89 MET A C 1
ATOM 709 O O . MET A 1 89 ? -3.509 -0.012 -3.004 1.00 85.69 89 MET A O 1
ATOM 713 N N . MET A 1 90 ? -5.231 1.000 -4.037 1.00 84.62 90 MET A N 1
ATOM 714 C CA . MET A 1 90 ? -6.227 0.658 -3.028 1.00 84.62 90 MET A CA 1
ATOM 715 C C . MET A 1 90 ? -7.497 0.183 -3.711 1.00 84.62 90 MET A C 1
ATOM 717 O O . MET A 1 90 ? -7.985 0.831 -4.637 1.00 84.62 90 MET A O 1
ATOM 721 N N . SER A 1 91 ? -8.043 -0.922 -3.221 1.00 83.00 91 SER A N 1
ATOM 722 C CA . SER A 1 91 ? -9.355 -1.423 -3.617 1.00 83.00 91 SER A CA 1
ATOM 723 C C . SER A 1 91 ? -10.361 -1.254 -2.486 1.00 83.00 91 SER A C 1
ATOM 725 O O . SER A 1 91 ? -10.023 -0.929 -1.341 1.00 83.00 91 SER A O 1
ATOM 727 N N . LYS A 1 92 ? -11.616 -1.559 -2.804 1.00 83.12 92 LYS A N 1
ATOM 728 C CA . LYS A 1 92 ? -12.643 -1.807 -1.801 1.00 83.12 92 LYS A CA 1
ATOM 729 C C . LYS A 1 92 ? -12.246 -2.971 -0.880 1.00 83.12 92 LYS A C 1
ATOM 731 O O . LYS A 1 92 ? -11.437 -3.836 -1.227 1.00 83.12 92 LYS A O 1
ATOM 736 N N . TRP A 1 93 ? -12.834 -2.977 0.311 1.00 79.19 93 TRP A N 1
ATOM 737 C CA . TRP A 1 93 ? -12.721 -4.063 1.279 1.00 79.19 93 TRP A CA 1
ATOM 738 C C . TRP A 1 93 ? -13.235 -5.398 0.695 1.00 79.19 93 TRP A C 1
ATOM 740 O O . TRP A 1 93 ? -14.303 -5.408 0.082 1.00 79.19 93 TRP A O 1
ATOM 750 N N . TRP A 1 94 ? -12.502 -6.501 0.915 1.00 80.38 94 TRP A N 1
ATOM 751 C CA . TRP A 1 94 ? -12.738 -7.839 0.334 1.00 80.38 94 TRP A CA 1
ATOM 752 C C . TRP A 1 94 ? -12.588 -7.945 -1.196 1.00 80.38 94 TRP A C 1
ATOM 754 O O . TRP A 1 94 ? -13.171 -8.838 -1.808 1.00 80.38 94 TRP A O 1
ATOM 764 N N . SER A 1 95 ? -11.865 -7.027 -1.841 1.00 85.12 95 SER A N 1
ATOM 765 C CA . SER A 1 95 ? -11.609 -7.064 -3.294 1.00 85.12 95 SER A CA 1
ATOM 766 C C . SER A 1 95 ? -10.127 -7.272 -3.613 1.00 85.12 95 SER A C 1
ATOM 768 O O . SER A 1 95 ? -9.590 -6.700 -4.565 1.00 85.12 95 SER A O 1
ATOM 770 N N . GLU A 1 96 ? -9.442 -8.064 -2.786 1.00 85.81 96 GLU A N 1
ATOM 771 C CA . GLU A 1 96 ? -8.016 -8.348 -2.940 1.00 85.81 96 GLU A CA 1
ATOM 772 C C . GLU A 1 96 ? -7.719 -9.137 -4.223 1.00 85.81 96 GLU A C 1
ATOM 774 O O . GLU A 1 96 ? -6.655 -8.968 -4.812 1.00 85.81 96 GLU A O 1
ATOM 779 N N . ASP A 1 97 ? -8.656 -9.961 -4.692 1.00 90.31 97 ASP A N 1
ATOM 780 C CA . ASP A 1 97 ? -8.550 -10.704 -5.949 1.00 90.31 97 ASP A CA 1
ATOM 781 C C . ASP A 1 97 ? -8.444 -9.763 -7.158 1.00 90.31 97 ASP A C 1
ATOM 783 O O . ASP A 1 97 ? -7.530 -9.897 -7.980 1.00 90.31 97 ASP A O 1
ATOM 787 N N . LEU A 1 98 ? -9.319 -8.755 -7.224 1.00 87.69 98 LEU A N 1
ATOM 788 C CA . LEU A 1 98 ? -9.273 -7.723 -8.253 1.00 87.69 98 LEU A CA 1
ATOM 789 C C . LEU A 1 98 ? -7.985 -6.902 -8.134 1.00 87.69 98 LEU A C 1
ATOM 791 O O . LEU A 1 98 ? -7.292 -6.705 -9.136 1.00 87.69 98 LEU A O 1
ATOM 795 N N . LEU A 1 99 ? -7.629 -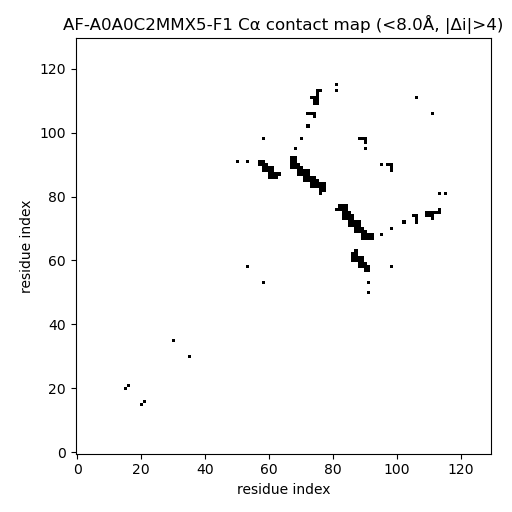6.487 -6.915 1.00 88.69 99 LEU A N 1
ATOM 796 C CA . LEU A 1 99 ? -6.421 -5.706 -6.648 1.00 88.69 99 LEU A CA 1
ATOM 797 C C . LEU A 1 99 ? -5.153 -6.434 -7.121 1.00 88.69 99 LEU A C 1
ATOM 799 O O . LEU A 1 99 ? -4.324 -5.842 -7.813 1.00 88.69 99 LEU A O 1
ATOM 803 N N . LEU A 1 100 ? -5.023 -7.725 -6.801 1.00 90.00 100 LEU A N 1
ATOM 804 C CA . LEU A 1 100 ? -3.894 -8.562 -7.213 1.00 90.00 100 LEU A CA 1
ATOM 805 C C . LEU A 1 100 ? -3.894 -8.831 -8.719 1.00 90.00 100 LEU A C 1
ATOM 807 O O . LEU A 1 100 ? -2.829 -8.843 -9.337 1.00 90.00 100 LEU A O 1
ATOM 811 N N . SER A 1 101 ? -5.066 -9.011 -9.333 1.00 90.94 101 SER A N 1
ATOM 812 C CA . SER A 1 101 ? -5.157 -9.217 -10.782 1.00 90.94 101 SER A CA 1
ATOM 813 C C . SER A 1 101 ? -4.650 -8.001 -11.563 1.00 90.94 101 SER A C 1
ATOM 815 O O . SER A 1 101 ? -3.895 -8.154 -12.52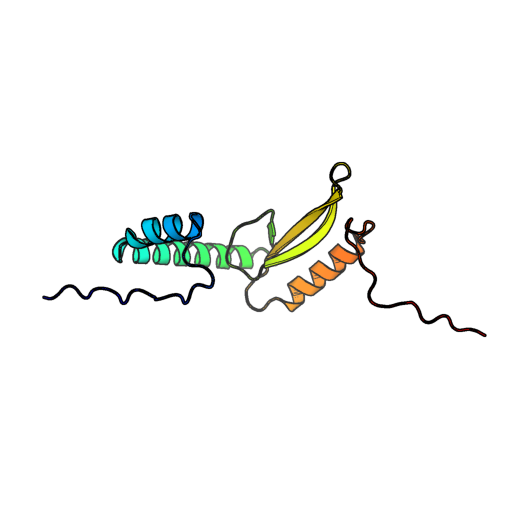4 1.00 90.94 101 SER A O 1
ATOM 817 N N . VAL A 1 102 ? -4.998 -6.792 -11.114 1.00 89.19 102 VAL A N 1
ATOM 818 C CA . VAL A 1 102 ? -4.543 -5.537 -11.722 1.00 89.19 102 VAL A CA 1
ATOM 819 C C . VAL A 1 102 ? -3.065 -5.309 -11.434 1.00 89.19 102 VAL A C 1
ATOM 821 O O . VAL A 1 102 ? -2.319 -4.970 -12.351 1.00 89.19 102 VAL A O 1
ATOM 824 N N . ALA A 1 103 ? -2.620 -5.582 -10.206 1.00 88.88 103 ALA A N 1
ATOM 825 C CA . ALA A 1 103 ? -1.209 -5.514 -9.836 1.00 88.88 103 ALA A CA 1
ATOM 826 C C . ALA A 1 103 ? -0.342 -6.372 -10.759 1.00 88.88 103 ALA A C 1
ATOM 828 O O . ALA A 1 103 ? 0.643 -5.893 -11.313 1.00 88.88 103 ALA A O 1
ATOM 829 N N . TYR A 1 104 ? -0.771 -7.608 -11.001 1.00 91.19 104 TYR A N 1
ATOM 830 C CA . TYR A 1 104 ? -0.088 -8.542 -11.883 1.00 91.19 104 TYR A CA 1
ATOM 831 C C . TYR A 1 104 ? -0.003 -8.044 -13.334 1.00 91.19 104 TYR A C 1
ATOM 833 O O . TYR A 1 104 ? 1.019 -8.226 -13.997 1.00 91.19 104 TYR A O 1
ATOM 841 N N . GLN A 1 105 ? -1.053 -7.395 -13.849 1.00 90.44 105 GLN A N 1
ATOM 842 C CA . GLN A 1 105 ? -0.990 -6.784 -15.182 1.00 90.44 105 GLN A CA 1
ATOM 843 C C . GLN A 1 105 ? -0.011 -5.607 -15.217 1.00 90.44 105 GLN A C 1
ATOM 845 O O . GLN A 1 105 ? 0.743 -5.474 -16.179 1.00 90.44 105 GLN A O 1
ATOM 850 N N . ILE A 1 106 ? 0.033 -4.790 -14.164 1.00 88.44 106 ILE A N 1
ATOM 851 C CA . ILE A 1 106 ? 0.976 -3.669 -14.073 1.00 88.44 106 ILE A CA 1
ATOM 852 C C . ILE A 1 106 ? 2.418 -4.183 -13.984 1.00 88.44 106 ILE A C 1
ATOM 854 O O . ILE A 1 106 ? 3.274 -3.684 -14.708 1.00 88.44 106 ILE A O 1
ATOM 858 N N . GLU A 1 107 ? 2.693 -5.220 -13.192 1.00 87.69 107 GLU A N 1
ATOM 859 C CA . GLU A 1 107 ? 4.025 -5.842 -13.122 1.00 87.69 107 GLU A CA 1
ATOM 860 C C . GLU A 1 107 ? 4.488 -6.384 -14.482 1.00 87.69 107 GLU A C 1
ATOM 862 O O . GLU A 1 107 ? 5.660 -6.267 -14.837 1.00 87.69 107 GLU A O 1
ATOM 867 N N . LYS A 1 108 ? 3.570 -6.931 -15.290 1.00 89.00 108 LYS A N 1
ATOM 868 C CA . LYS A 1 108 ? 3.883 -7.338 -16.670 1.00 89.00 108 LYS A CA 1
ATOM 869 C C . LYS A 1 108 ? 4.215 -6.164 -17.579 1.00 89.00 108 LYS A C 1
ATOM 871 O O . LYS A 1 108 ? 5.068 -6.299 -18.452 1.00 89.00 108 LYS A O 1
ATOM 876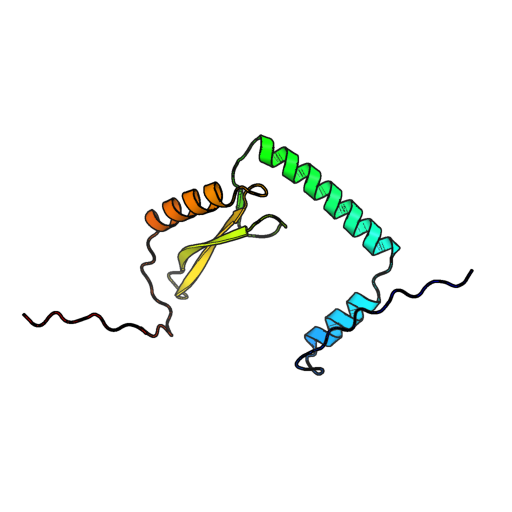 N N . MET A 1 109 ? 3.512 -5.046 -17.417 1.00 88.62 109 MET A N 1
ATOM 877 C CA . MET A 1 109 ? 3.754 -3.832 -18.199 1.00 88.62 109 MET A CA 1
ATOM 878 C C . MET A 1 109 ? 5.067 -3.151 -17.802 1.00 88.62 109 MET A C 1
ATOM 880 O O . MET A 1 109 ? 5.724 -2.555 -18.655 1.00 88.62 109 MET A O 1
ATOM 884 N N . PHE A 1 110 ? 5.461 -3.269 -16.534 1.00 85.75 110 PHE A N 1
ATOM 885 C CA . PHE A 1 110 ? 6.666 -2.671 -15.966 1.00 85.75 110 PHE A CA 1
ATOM 886 C C . PHE A 1 110 ? 7.564 -3.745 -15.336 1.00 85.75 110 PHE A C 1
ATOM 888 O O . PHE A 1 110 ? 7.668 -3.826 -14.110 1.00 85.75 110 PHE A O 1
ATOM 895 N N . PRO A 1 111 ? 8.229 -4.583 -16.154 1.00 81.81 111 PRO A N 1
ATOM 896 C CA . PRO A 1 111 ? 9.124 -5.600 -15.629 1.00 81.81 111 PRO A CA 1
ATOM 897 C C . PRO A 1 111 ? 10.276 -4.951 -14.855 1.00 81.81 111 PRO A C 1
ATOM 899 O O . PRO A 1 111 ? 10.859 -3.955 -15.289 1.00 81.81 111 PRO A O 1
ATOM 902 N N . LEU A 1 112 ? 10.635 -5.543 -13.717 1.00 81.12 112 LEU A N 1
ATOM 903 C CA . LEU A 1 112 ? 11.757 -5.083 -12.904 1.00 81.12 112 LEU A CA 1
ATOM 904 C C . LEU A 1 112 ? 13.072 -5.360 -13.637 1.00 81.12 112 LEU A C 1
ATOM 906 O O . LEU A 1 112 ? 13.503 -6.504 -13.766 1.00 81.12 112 LEU A O 1
ATOM 910 N N . THR A 1 113 ? 13.698 -4.298 -14.139 1.00 75.81 113 THR A N 1
ATOM 911 C CA . THR A 1 113 ? 14.928 -4.373 -14.942 1.00 75.81 113 THR A CA 1
ATOM 912 C C . THR A 1 113 ? 16.208 -4.186 -14.133 1.00 75.81 113 THR A C 1
ATOM 914 O O . THR A 1 113 ? 17.278 -4.544 -14.617 1.00 75.81 113 THR A O 1
ATOM 917 N N . SER A 1 114 ? 16.116 -3.637 -12.920 1.00 75.38 114 SER A N 1
ATOM 918 C CA . SER A 1 114 ? 17.265 -3.363 -12.052 1.00 75.38 114 SER A CA 1
ATOM 919 C C . SER A 1 114 ? 17.200 -4.197 -10.777 1.00 75.38 114 SER A C 1
ATOM 921 O O . SER A 1 114 ? 16.121 -4.506 -10.265 1.00 75.38 114 SER A O 1
ATOM 923 N N . THR A 1 115 ? 18.372 -4.550 -10.259 1.00 77.75 115 THR A N 1
ATOM 924 C CA . THR A 1 115 ? 18.539 -5.198 -8.959 1.00 77.75 115 THR A CA 1
ATOM 925 C C . THR A 1 115 ? 19.091 -4.190 -7.948 1.00 77.75 115 THR A C 1
ATOM 927 O O . THR A 1 115 ? 19.918 -3.353 -8.322 1.00 77.75 115 THR A O 1
ATOM 930 N N . PRO A 1 116 ? 18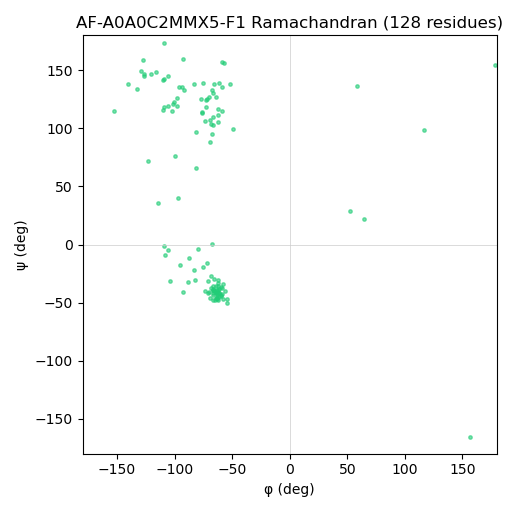.689 -4.265 -6.666 1.00 78.38 116 PRO A N 1
ATOM 931 C CA . PRO A 1 116 ? 19.301 -3.463 -5.609 1.00 78.38 116 PRO A CA 1
ATOM 932 C C . PRO A 1 116 ? 20.812 -3.705 -5.505 1.00 78.38 116 PRO A C 1
ATOM 934 O O . PRO A 1 116 ? 21.295 -4.780 -5.862 1.00 78.38 116 PRO A O 1
ATOM 937 N N . ASN A 1 117 ? 21.544 -2.729 -4.961 1.00 79.06 117 ASN A N 1
ATOM 938 C CA . ASN A 1 117 ? 23.002 -2.820 -4.806 1.00 79.06 117 ASN A CA 1
ATOM 939 C C . ASN A 1 117 ? 23.425 -4.024 -3.943 1.00 79.06 117 ASN A C 1
ATOM 941 O O . ASN A 1 117 ? 24.395 -4.698 -4.269 1.00 79.06 117 ASN A O 1
ATOM 945 N N . ASP A 1 118 ? 22.648 -4.339 -2.903 1.00 82.62 118 ASP A N 1
ATOM 946 C CA . ASP A 1 118 ? 22.903 -5.454 -1.982 1.00 82.62 118 ASP A CA 1
ATOM 947 C C . ASP A 1 118 ? 22.103 -6.719 -2.358 1.00 82.62 118 ASP A C 1
ATOM 949 O O . ASP A 1 118 ? 21.543 -7.411 -1.505 1.00 82.62 118 ASP A O 1
ATOM 953 N N . TYR A 1 119 ? 21.986 -7.021 -3.655 1.00 81.75 119 TYR A N 1
ATOM 954 C CA . TYR A 1 119 ? 21.292 -8.223 -4.120 1.00 81.75 119 TYR A CA 1
ATOM 955 C C . TYR A 1 119 ? 22.149 -9.481 -3.925 1.00 81.75 119 TYR A C 1
ATOM 957 O O . TYR A 1 119 ? 23.157 -9.681 -4.605 1.00 81.75 119 TYR A O 1
ATOM 965 N N . GLN A 1 120 ? 21.701 -10.378 -3.042 1.00 84.19 120 GLN A N 1
ATOM 966 C CA . GLN A 1 120 ? 22.280 -11.710 -2.888 1.00 84.19 120 GLN A CA 1
ATOM 967 C C . GLN A 1 120 ? 21.362 -12.771 -3.498 1.00 84.19 120 GLN A C 1
ATOM 969 O O . GLN A 1 120 ? 20.231 -12.985 -3.059 1.00 84.19 120 GLN A O 1
ATOM 974 N N . ARG A 1 121 ? 21.874 -1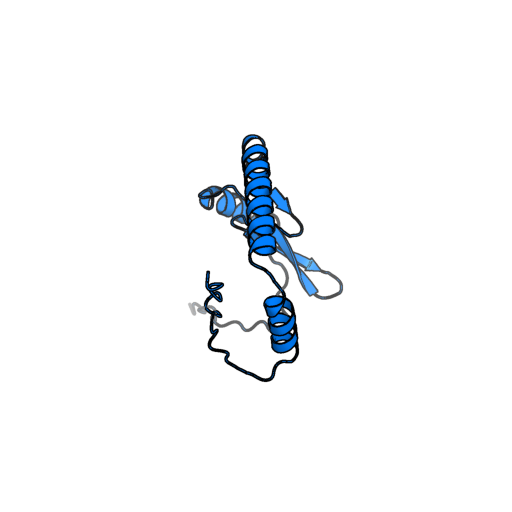3.489 -4.500 1.00 80.62 121 ARG A N 1
ATOM 975 C CA . ARG A 1 121 ? 21.169 -14.624 -5.098 1.00 80.62 121 ARG A CA 1
ATOM 976 C C . ARG A 1 121 ? 21.270 -15.838 -4.172 1.00 80.62 121 ARG A C 1
ATOM 978 O O . ARG A 1 121 ? 22.351 -16.382 -3.991 1.00 80.62 121 ARG A O 1
ATOM 985 N N . VAL A 1 122 ? 20.140 -16.267 -3.611 1.00 85.56 122 VAL A N 1
ATOM 986 C CA . VAL A 1 122 ? 20.079 -17.417 -2.684 1.00 85.56 122 VAL A CA 1
ATOM 987 C C . VAL A 1 122 ? 20.039 -18.761 -3.420 1.00 85.56 122 VAL A C 1
ATOM 989 O O . VAL A 1 122 ? 20.541 -19.757 -2.913 1.00 85.56 122 VAL A O 1
ATOM 992 N N . LEU A 1 123 ? 19.451 -18.804 -4.620 1.00 86.75 123 LEU A N 1
ATOM 993 C CA . LEU A 1 123 ? 19.295 -20.034 -5.399 1.00 86.75 123 LEU A CA 1
ATOM 994 C C . LEU A 1 123 ? 20.201 -20.013 -6.632 1.00 86.75 123 LEU A C 1
ATOM 996 O O . LEU A 1 123 ? 20.016 -19.192 -7.542 1.00 86.75 123 LEU A O 1
ATOM 1000 N N . GLU A 1 124 ? 21.162 -20.934 -6.671 1.00 82.19 124 GLU A N 1
ATOM 1001 C CA . GLU A 1 124 ? 21.987 -21.177 -7.851 1.00 82.19 124 GLU A CA 1
ATOM 1002 C C . GLU A 1 124 ? 21.187 -21.942 -8.920 1.00 82.19 124 GLU A C 1
ATOM 1004 O O . GLU A 1 124 ? 20.409 -22.846 -8.595 1.00 82.19 124 GLU A O 1
ATOM 1009 N N . PRO A 1 125 ? 21.324 -21.575 -10.206 1.00 76.50 125 PRO A N 1
ATOM 1010 C CA . PRO A 1 125 ? 20.657 -22.290 -11.280 1.00 76.50 125 PRO A CA 1
ATOM 1011 C C . PRO A 1 125 ? 21.241 -23.701 -11.393 1.00 76.50 125 PRO A C 1
ATOM 1013 O O . PRO A 1 125 ? 22.455 -23.873 -11.458 1.00 76.50 125 PRO A O 1
ATOM 1016 N N . GLN A 1 126 ? 20.368 -24.707 -11.439 1.00 63.12 126 GLN A N 1
ATOM 1017 C CA . GLN A 1 126 ? 20.765 -26.087 -11.700 1.00 63.12 126 GLN A CA 1
ATOM 1018 C C . GLN A 1 126 ? 21.385 -26.148 -13.100 1.00 63.12 126 GLN A C 1
ATOM 1020 O O . GLN A 1 126 ? 20.676 -26.056 -14.103 1.00 63.12 126 GLN A O 1
ATOM 1025 N N . THR A 1 127 ? 22.708 -26.265 -13.187 1.00 62.50 127 THR A N 1
ATOM 1026 C CA . THR A 1 127 ? 23.376 -26.584 -14.447 1.00 62.50 127 THR A CA 1
ATOM 1027 C C . THR A 1 127 ? 23.014 -28.020 -14.800 1.00 62.50 127 THR A C 1
ATOM 1029 O O . THR A 1 127 ? 23.516 -28.961 -14.187 1.00 62.50 127 THR A O 1
ATOM 1032 N N . SER A 1 128 ? 22.112 -28.202 -15.762 1.00 53.12 128 SER A N 1
ATOM 1033 C CA . SER A 1 128 ? 21.878 -29.498 -16.389 1.00 53.12 128 SER A CA 1
ATOM 1034 C C . SER A 1 128 ? 23.106 -29.851 -17.230 1.00 53.12 128 SER A C 1
ATOM 1036 O O . SER A 1 128 ? 23.190 -29.478 -18.400 1.00 53.12 128 SER A O 1
ATOM 1038 N N . SER A 1 129 ? 24.084 -30.504 -16.608 1.00 48.16 129 SER A N 1
ATOM 1039 C CA . SER A 1 129 ? 25.214 -31.131 -17.289 1.00 48.16 129 SER A CA 1
ATOM 1040 C C . SER A 1 129 ? 24.682 -32.316 -18.099 1.00 48.16 129 SER A C 1
ATOM 1042 O O . SER A 1 129 ? 24.432 -33.383 -17.537 1.00 48.16 129 SER A O 1
ATOM 1044 N N . GLY A 1 130 ? 24.411 -32.081 -19.383 1.00 44.84 130 GLY A N 1
ATOM 1045 C CA . GLY A 1 130 ? 24.214 -33.131 -20.385 1.00 44.84 130 GLY A CA 1
ATOM 1046 C C . GLY A 1 130 ? 25.541 -33.667 -20.895 1.00 44.84 130 GLY A C 1
ATOM 1047 O O . GLY A 1 130 ? 26.528 -32.897 -20.864 1.00 44.84 130 GLY A O 1
#